Protein AF-A0A1C5WLQ5-F1 (afdb_monomer)

Mean predicted aligned error: 10.88 Å

Nearest PDB structures (foldseek):
  3qc7-assembly1_A  TM=4.496E-01  e=5.002E-02  Salasvirus phi29
  6qvk-assembly1_1e  TM=4.496E-01  e=5.002E-02  Salasvirus phi29
  4zkp-assembly1_A  TM=3.716E-01  e=2.170E+00  Lederbergvirus P22
  5bu8-assembly1_A  TM=4.080E-01  e=4.436E+00  Enterobacteria phage HK620

Solvent-accessible surface area (backbone atoms only — not comparable to full-atom values): 7084 Å² total; per-residue (Å²): 134,57,72,69,60,55,49,44,53,50,46,30,68,74,72,68,49,88,68,87,69,50,73,66,58,50,51,52,49,50,53,48,50,63,69,68,43,72,80,66,86,72,67,81,88,84,75,88,46,69,44,55,101,88,44,90,45,51,64,56,84,52,72,89,73,74,76,71,81,58,62,82,62,74,84,86,67,100,60,96,49,71,65,63,52,50,39,43,53,48,31,50,52,39,50,52,51,43,52,50,50,47,54,52,31,33,34,76,21,54,75,43,133

pLDDT: mean 91.92, std 7.38, range [63.59, 98.44]

Foldseek 3Di:
DPPQVVLQVVLCVVPVDPDRDDPVSSVVVVVVCVVPVPPDPPDPDDDFDQDDPVDDGDWADFDDQDDQPQDDQDDDDPDDDPVSVVSVVSSVVSVVVRVVSVVVRCVVRSNHD

Sequence (113 aa):
MQITEALKQLYQKVTGEEEEPTENQIADLIAKLAQDWPESSGGPSYTLPAATTSVLGGVKQAEAVAAVSAADASEAGDSYDKTAVQSLVTLSNGNKAAINAVIEKLKAAGIMA

Secondary structure (DSSP, 8-state):
--HHHHHHHHHHHHH---SPPPHHHHHHHHHHHHHSS-S---PPPP--PBP-SSS--B-PPPPP-PPP-SPPPPPPPSS--HHHHHHHHHHHHHHHHHHHHHHHHHHHTTS--

Radius of gyration: 35.88 Å; Cα contacts (8 Å, |Δi|>4): 77; chains: 1; bounding box: 72×36×88 Å

Structure (mmCIF, N/CA/C/O backbone):
data_AF-A0A1C5WLQ5-F1
#
_entry.id   AF-A0A1C5WLQ5-F1
#
loop_
_atom_site.group_PDB
_atom_site.id
_atom_site.type_symbol
_atom_site.label_atom_id
_atom_site.label_alt_id
_atom_site.label_comp_id
_atom_site.label_asym_id
_atom_site.label_entity_id
_atom_site.label_seq_id
_atom_site.pdbx_PDB_ins_code
_atom_site.Cartn_x
_atom_site.Cartn_y
_atom_site.Cartn_z
_atom_site.occupancy
_atom_site.B_iso_or_equiv
_atom_site.auth_seq_id
_atom_site.auth_comp_id
_atom_site.auth_asym_id
_atom_site.auth_atom_id
_atom_site.pdbx_PDB_model_num
ATOM 1 N N . MET A 1 1 ? -41.617 26.634 33.349 1.00 66.00 1 MET A N 1
ATOM 2 C CA . MET A 1 1 ? -41.671 25.424 34.198 1.00 66.00 1 MET A CA 1
ATOM 3 C C . MET A 1 1 ? -40.890 25.698 35.466 1.00 66.00 1 MET A C 1
ATOM 5 O O . MET A 1 1 ? -39.811 26.268 35.366 1.00 66.00 1 MET A O 1
ATOM 9 N N . GLN A 1 2 ? -41.439 25.343 36.627 1.00 90.12 2 GLN A N 1
ATOM 10 C CA . GLN A 1 2 ? -40.675 25.304 37.877 1.00 90.12 2 GLN A CA 1
ATOM 11 C C . GLN A 1 2 ? -39.789 24.050 37.877 1.00 90.12 2 GLN A C 1
ATOM 13 O O . GLN A 1 2 ? -40.164 23.044 37.275 1.00 90.12 2 GLN A O 1
ATOM 18 N N . ILE A 1 3 ? -38.630 24.097 38.537 1.00 85.44 3 ILE A N 1
ATOM 19 C CA . ILE A 1 3 ? -37.686 22.965 38.595 1.00 85.44 3 ILE A CA 1
ATOM 20 C C . ILE A 1 3 ? -38.339 21.691 39.152 1.00 85.44 3 ILE A C 1
ATOM 22 O O . ILE A 1 3 ? -38.106 20.600 38.642 1.00 85.44 3 ILE A O 1
ATOM 26 N N . THR A 1 4 ? -39.243 21.847 40.118 1.00 86.06 4 THR A N 1
ATOM 27 C CA . THR A 1 4 ? -40.011 20.760 40.733 1.00 86.06 4 THR A CA 1
ATOM 28 C C . THR A 1 4 ? -40.859 19.994 39.715 1.00 86.06 4 THR A C 1
ATOM 30 O O . THR A 1 4 ? -40.881 18.769 39.730 1.00 86.06 4 THR A O 1
ATOM 33 N N . GLU A 1 5 ? -41.490 20.694 38.770 1.00 89.69 5 GLU A N 1
ATOM 34 C CA . GLU A 1 5 ? -42.306 20.065 37.722 1.00 89.69 5 GLU A CA 1
ATOM 35 C C . GLU A 1 5 ? -41.446 19.312 36.701 1.00 89.69 5 GLU A C 1
ATOM 37 O O . GLU A 1 5 ? -41.832 18.251 36.216 1.00 89.69 5 GLU A O 1
ATOM 42 N N . ALA A 1 6 ? -40.246 19.820 36.406 1.00 89.50 6 ALA A N 1
ATOM 43 C CA . ALA A 1 6 ? -39.302 19.137 35.524 1.00 89.50 6 ALA A CA 1
ATOM 44 C C . ALA A 1 6 ? -38.798 17.816 36.132 1.00 89.50 6 ALA A C 1
ATOM 46 O O . ALA A 1 6 ? -38.673 16.819 35.423 1.00 89.50 6 ALA A O 1
ATOM 47 N N . LEU A 1 7 ? -38.541 17.793 37.444 1.00 89.94 7 LEU A N 1
ATOM 48 C CA . LEU A 1 7 ? -38.077 16.594 38.147 1.00 89.94 7 LEU A CA 1
ATOM 49 C C . LEU A 1 7 ? -39.165 15.518 38.244 1.00 89.94 7 LEU A C 1
ATOM 51 O O . LEU A 1 7 ? -38.870 14.343 38.028 1.00 89.94 7 LEU A O 1
ATOM 55 N N . LYS A 1 8 ? -40.424 15.910 38.477 1.00 90.25 8 LYS A N 1
ATOM 56 C CA . LYS A 1 8 ? -41.571 14.986 38.435 1.00 90.25 8 LYS A CA 1
ATOM 57 C C . LYS A 1 8 ? -41.728 14.342 37.057 1.00 90.25 8 LYS A C 1
ATOM 59 O O . LYS A 1 8 ? -41.828 13.124 36.955 1.00 90.25 8 LYS A O 1
ATOM 64 N N . GLN A 1 9 ? -41.675 15.145 35.991 1.00 89.81 9 GLN A N 1
ATOM 65 C CA . GLN A 1 9 ? -41.754 14.640 34.615 1.00 89.81 9 GLN A CA 1
ATOM 66 C C . GLN A 1 9 ? -40.598 13.695 34.271 1.00 89.81 9 GLN A C 1
ATOM 68 O O . GLN A 1 9 ? -40.809 12.682 33.604 1.00 89.81 9 GLN A O 1
ATOM 73 N N . LEU A 1 10 ? -39.378 14.010 34.723 1.00 88.50 10 LEU A N 1
ATOM 74 C CA . LEU A 1 10 ? -38.219 13.138 34.537 1.00 88.50 10 LEU A CA 1
ATOM 75 C C . LEU A 1 10 ? -38.421 11.794 35.242 1.00 88.50 10 LEU A C 1
ATOM 77 O O . LEU A 1 10 ? -38.155 10.759 34.639 1.00 88.50 10 LEU A O 1
ATOM 81 N N . TYR A 1 11 ? -38.927 11.805 36.476 1.00 91.38 11 TYR A N 1
ATOM 82 C CA . TYR A 1 11 ? -39.216 10.582 37.217 1.00 91.38 11 TYR A CA 1
ATOM 83 C C . TYR A 1 11 ? -40.198 9.685 36.469 1.00 91.38 11 TYR A C 1
ATOM 85 O O . TYR A 1 11 ? -39.846 8.558 36.135 1.00 91.38 11 TYR A O 1
ATOM 93 N N . GLN A 1 12 ? -41.365 10.217 36.098 1.00 91.12 12 GLN A N 1
ATOM 94 C CA . GLN A 1 12 ? -42.386 9.473 35.353 1.00 91.12 12 GLN A CA 1
ATOM 95 C C . GLN A 1 12 ? -41.848 8.927 34.022 1.00 91.12 12 GLN A C 1
ATOM 97 O O . GLN A 1 12 ? -42.172 7.814 33.613 1.00 91.12 12 GLN A O 1
ATOM 102 N N . LYS A 1 13 ? -40.969 9.677 33.343 1.00 88.88 13 LYS A N 1
ATOM 103 C CA . LYS A 1 13 ? -40.317 9.223 32.107 1.00 88.88 13 LYS A CA 1
ATOM 104 C C . LYS A 1 13 ? -39.325 8.082 32.310 1.00 88.88 13 LYS A C 1
ATOM 106 O O . LYS A 1 13 ? -39.206 7.250 31.415 1.00 88.88 13 LYS A O 1
ATOM 111 N N . VAL A 1 14 ? -38.592 8.069 33.420 1.00 87.12 14 VAL A N 1
ATOM 112 C CA . VAL A 1 14 ? -37.573 7.049 33.703 1.00 87.12 14 VAL A CA 1
ATOM 113 C C . VAL A 1 14 ? -38.201 5.779 34.279 1.00 87.12 14 VAL A C 1
ATOM 115 O O . VAL A 1 14 ? -37.763 4.685 33.930 1.00 87.12 14 VAL A O 1
ATOM 118 N N . THR A 1 15 ? -39.219 5.905 35.131 1.00 86.81 15 THR A N 1
ATOM 119 C CA . THR A 1 15 ? -39.859 4.765 35.807 1.00 86.81 15 THR A CA 1
ATOM 120 C C . THR A 1 15 ? -41.059 4.203 35.047 1.00 86.81 15 THR A C 1
ATOM 122 O O . THR A 1 15 ? -41.371 3.025 35.199 1.00 86.81 15 THR A O 1
ATOM 125 N N . GLY A 1 16 ? -41.716 5.011 34.208 1.00 87.38 16 GLY A N 1
ATOM 126 C CA . GLY A 1 16 ? -42.963 4.646 33.532 1.00 87.38 16 GLY A CA 1
ATOM 127 C C . GLY A 1 16 ? -44.204 4.729 34.428 1.00 87.38 16 GLY A C 1
ATOM 128 O O . GLY A 1 16 ? -45.267 4.274 34.015 1.00 87.38 16 GLY A O 1
ATOM 129 N N . GLU A 1 17 ? -44.083 5.284 35.637 1.00 86.62 17 GLU A N 1
ATOM 130 C CA . GLU A 1 17 ? -45.212 5.488 36.550 1.00 86.62 17 GLU A CA 1
ATOM 131 C C . GLU A 1 17 ? -46.038 6.722 36.147 1.00 86.62 17 GLU A C 1
ATOM 133 O O . GLU A 1 17 ? -45.487 7.761 35.782 1.00 86.62 17 GLU A O 1
ATOM 138 N N . GLU A 1 18 ? -47.368 6.608 36.214 1.00 82.50 18 GLU A N 1
ATOM 139 C CA . GLU A 1 18 ? -48.304 7.696 35.874 1.00 82.50 18 GLU A CA 1
ATOM 140 C C . GLU A 1 18 ? -48.694 8.556 37.089 1.00 82.50 18 GLU A C 1
ATOM 142 O O . GLU A 1 18 ? -49.170 9.681 36.925 1.00 82.50 18 GLU A O 1
ATOM 147 N N . GLU A 1 19 ? -48.483 8.048 38.307 1.00 87.44 19 GLU A N 1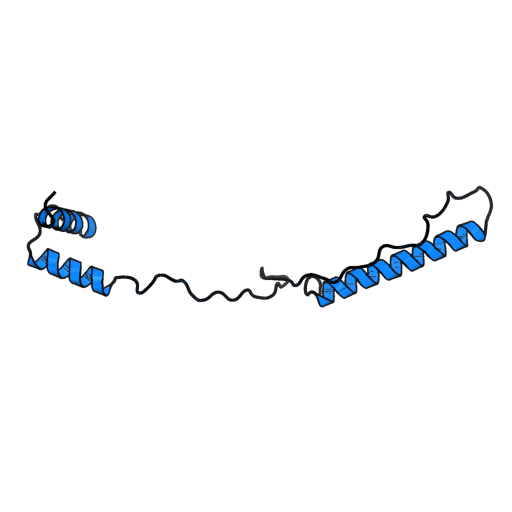
ATOM 148 C CA . GLU A 1 19 ? -48.758 8.777 39.547 1.00 87.44 19 GLU A CA 1
ATOM 149 C C . GLU A 1 19 ? -47.727 9.894 39.776 1.00 87.44 19 GLU A C 1
ATOM 151 O O . GLU A 1 19 ? -46.590 9.845 39.295 1.00 87.44 19 GLU A O 1
ATOM 156 N N . GLU A 1 20 ? -48.141 10.952 40.474 1.00 87.62 20 GLU A N 1
ATOM 157 C CA . GLU A 1 20 ? -47.242 12.043 40.833 1.00 87.62 20 GLU A CA 1
ATOM 158 C C . GLU A 1 20 ? -46.230 11.553 41.885 1.00 87.62 20 GLU A C 1
ATOM 160 O O . GLU A 1 20 ? -46.634 11.109 42.961 1.00 87.62 20 GLU A O 1
ATOM 165 N N . PRO A 1 21 ? -44.916 11.621 41.612 1.00 89.62 21 PRO A N 1
ATOM 166 C CA . PRO A 1 21 ? -43.921 11.086 42.527 1.00 89.62 21 PRO A CA 1
ATOM 167 C C . PRO A 1 21 ? -43.768 11.949 43.776 1.00 89.62 21 PRO A C 1
ATOM 169 O O . PRO A 1 21 ? -43.789 13.182 43.724 1.00 89.62 21 PRO A O 1
ATOM 172 N N . THR A 1 22 ? -43.529 11.288 44.903 1.00 91.81 22 THR A N 1
ATOM 173 C CA . THR A 1 22 ? -43.169 11.940 46.165 1.00 91.81 22 THR A CA 1
ATOM 174 C C . THR A 1 22 ? -41.771 12.563 46.098 1.00 91.81 22 THR A C 1
ATOM 176 O O . THR A 1 22 ? -40.916 12.158 45.307 1.00 91.81 22 THR A O 1
ATOM 179 N N . GLU A 1 23 ? -41.489 13.523 46.984 1.00 88.19 23 GLU A N 1
ATOM 180 C CA . GLU A 1 23 ? -40.156 14.137 47.084 1.00 88.19 23 GLU A CA 1
ATOM 181 C C . GLU A 1 23 ? -39.051 13.107 47.375 1.00 88.19 23 GLU A C 1
ATOM 183 O O . GLU A 1 23 ? -37.956 13.212 46.823 1.00 88.19 23 GLU A O 1
ATOM 188 N N . ASN A 1 24 ? -39.354 12.072 48.166 1.00 90.75 24 ASN A N 1
ATOM 189 C CA . ASN A 1 24 ? -38.418 10.985 48.463 1.00 90.75 24 ASN A CA 1
ATOM 190 C C . ASN A 1 24 ? -38.082 10.164 47.208 1.00 90.75 24 ASN A C 1
ATOM 192 O O . ASN A 1 24 ? -36.914 9.909 46.939 1.00 90.75 24 ASN A O 1
ATOM 196 N N . GLN A 1 25 ? -39.085 9.823 46.393 1.00 91.12 25 GLN A N 1
ATOM 197 C CA . GLN A 1 25 ? -38.884 9.113 45.124 1.00 91.12 25 GLN A CA 1
ATOM 198 C C . GLN A 1 25 ? -38.023 9.918 44.138 1.00 91.12 25 GLN A C 1
ATOM 200 O O . GLN A 1 25 ? -37.162 9.360 43.454 1.00 91.12 25 GLN A O 1
ATOM 205 N N . ILE A 1 26 ? -38.226 11.238 44.078 1.00 90.06 26 ILE A N 1
ATOM 206 C CA . ILE A 1 26 ? -37.403 12.138 43.260 1.00 90.06 26 ILE A CA 1
ATOM 207 C C . ILE A 1 26 ? -35.960 12.165 43.782 1.00 90.06 26 ILE A C 1
ATOM 209 O O . ILE A 1 26 ? -35.023 12.079 42.986 1.00 90.06 26 ILE A O 1
ATOM 213 N N . ALA A 1 27 ? -35.770 12.262 45.100 1.00 90.56 27 ALA A N 1
ATOM 214 C CA . ALA A 1 27 ? -34.448 12.264 45.720 1.00 90.56 27 ALA A CA 1
ATOM 215 C C . ALA A 1 27 ? -33.684 10.957 45.452 1.00 90.56 27 ALA A C 1
ATOM 217 O O . ALA A 1 27 ? -32.515 11.004 45.064 1.00 90.56 27 ALA A O 1
ATOM 218 N N . ASP A 1 28 ? -34.358 9.812 45.568 1.00 90.69 28 ASP A N 1
ATOM 219 C CA . ASP A 1 28 ? -33.783 8.494 45.289 1.00 90.69 28 ASP A CA 1
ATOM 220 C C . ASP A 1 28 ? -33.369 8.357 43.820 1.00 90.69 28 ASP A C 1
ATOM 222 O O . ASP A 1 28 ? -32.280 7.862 43.520 1.00 90.69 28 ASP A O 1
ATOM 226 N N . LEU A 1 29 ? -34.193 8.849 42.887 1.00 88.44 29 LEU A N 1
ATOM 227 C CA . LEU A 1 29 ? -33.853 8.847 41.466 1.00 88.44 29 LEU A CA 1
ATOM 228 C C . LEU A 1 29 ? -32.638 9.732 41.171 1.00 88.44 29 LEU A C 1
ATOM 230 O O . LEU A 1 29 ? -31.769 9.330 40.401 1.00 88.44 29 LEU A O 1
ATOM 234 N N . ILE A 1 30 ? -32.556 10.921 41.771 1.00 89.69 30 ILE A N 1
ATOM 235 C CA . ILE A 1 30 ? -31.404 11.818 41.603 1.00 89.69 30 ILE A CA 1
ATOM 236 C C . ILE A 1 30 ? -30.136 11.161 42.153 1.00 89.69 30 ILE A C 1
ATOM 238 O O . ILE A 1 30 ? -29.106 11.180 41.480 1.00 89.69 30 ILE A O 1
ATOM 242 N N . ALA A 1 31 ? -30.206 10.547 43.336 1.00 90.06 31 ALA A N 1
ATOM 243 C CA . ALA A 1 31 ? -29.085 9.819 43.922 1.00 90.06 31 ALA A CA 1
ATOM 244 C C . ALA A 1 31 ? -28.645 8.654 43.024 1.00 90.06 31 ALA A C 1
ATOM 246 O O . ALA A 1 31 ? -27.451 8.485 42.773 1.00 90.06 31 ALA A O 1
ATOM 247 N N . LYS A 1 32 ? -29.606 7.906 42.473 1.00 87.50 32 LYS A N 1
ATOM 248 C CA . LYS A 1 32 ? -29.345 6.815 41.534 1.00 87.50 32 LYS A CA 1
ATOM 249 C C . LYS A 1 32 ? -28.719 7.307 40.231 1.00 87.50 32 LYS A C 1
ATOM 251 O O . LYS A 1 32 ? -27.737 6.732 39.789 1.00 87.50 32 LYS A O 1
ATOM 256 N N . LEU A 1 33 ? -29.229 8.386 39.642 1.00 87.00 33 LEU A N 1
ATOM 257 C CA . LEU A 1 33 ? -28.667 8.985 38.427 1.00 87.00 33 LEU A CA 1
ATOM 258 C C . LEU A 1 33 ? -27.270 9.562 38.655 1.00 87.00 33 LEU A 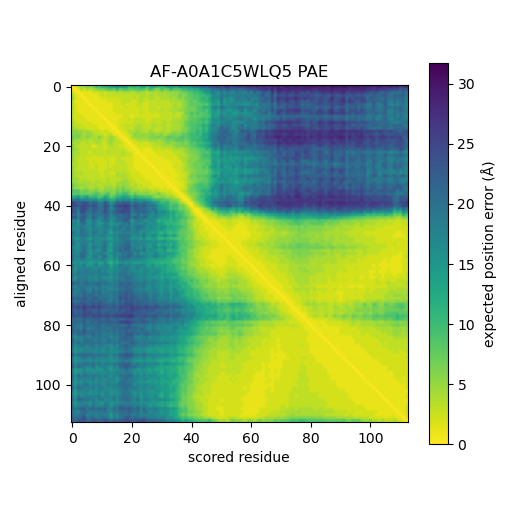C 1
ATOM 260 O O . LEU A 1 33 ? -26.458 9.515 37.742 1.00 87.00 33 LEU A O 1
ATOM 264 N N . ALA A 1 34 ? -26.987 10.101 39.841 1.00 86.75 34 ALA A N 1
ATOM 265 C CA . ALA A 1 34 ? -25.655 10.577 40.200 1.00 86.75 34 ALA A CA 1
ATOM 266 C C . ALA A 1 34 ? -24.667 9.416 40.400 1.00 86.75 34 ALA A C 1
ATOM 268 O O . ALA A 1 34 ? -23.513 9.529 39.999 1.00 86.75 34 ALA A O 1
ATOM 269 N N . GLN A 1 35 ? -25.120 8.304 40.990 1.00 85.69 35 GLN A N 1
ATOM 270 C CA . GLN A 1 35 ? -24.319 7.092 41.186 1.00 85.69 35 GLN A CA 1
A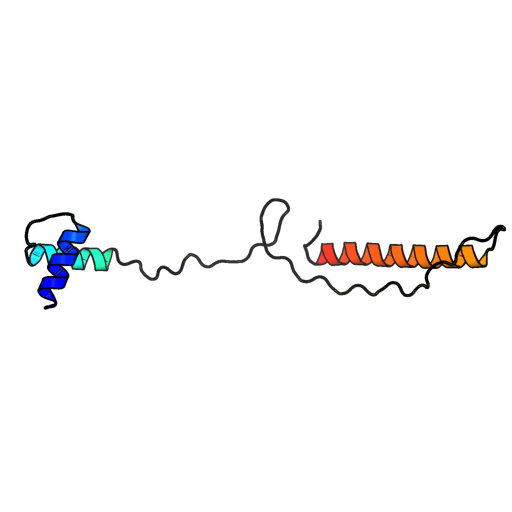TOM 271 C C . GLN A 1 35 ? -24.056 6.346 39.872 1.00 85.69 35 GLN A C 1
ATOM 273 O O . GLN A 1 35 ? -22.942 5.889 39.635 1.00 85.69 35 GLN A O 1
ATOM 278 N N . ASP A 1 36 ? -25.077 6.243 39.025 1.00 84.00 36 ASP A N 1
ATOM 279 C CA . ASP A 1 36 ? -25.015 5.589 37.719 1.00 84.00 36 ASP A CA 1
ATOM 280 C C . ASP A 1 36 ? -24.522 6.556 36.623 1.00 84.00 36 ASP A C 1
ATOM 282 O O . ASP A 1 36 ? -24.459 6.179 35.448 1.00 84.00 36 ASP A O 1
ATOM 286 N N . TRP A 1 37 ? -24.176 7.806 36.976 1.00 82.69 37 TRP A N 1
ATOM 287 C CA . TRP A 1 37 ? -23.630 8.769 36.026 1.00 82.69 37 TRP A CA 1
ATOM 288 C C . TRP A 1 37 ? -22.319 8.199 35.491 1.00 82.69 37 TRP A C 1
ATOM 290 O O . TRP A 1 37 ? -21.406 7.954 36.283 1.00 82.69 37 TRP A O 1
ATOM 300 N N . PRO A 1 38 ? -22.183 7.976 34.173 1.00 76.50 38 PRO A N 1
ATOM 301 C CA . PRO A 1 38 ? -20.946 7.434 33.649 1.00 76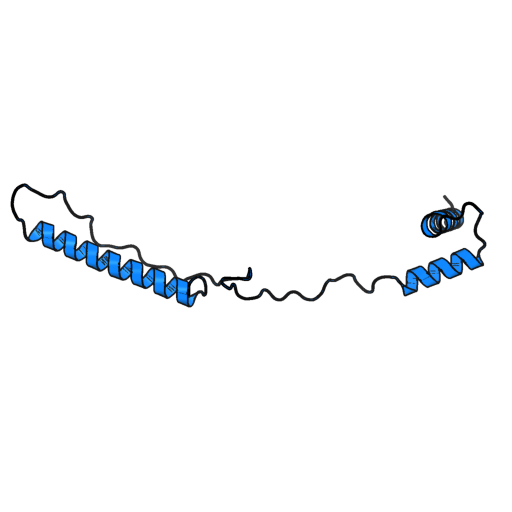.50 38 PRO A CA 1
ATOM 302 C C . PRO A 1 38 ? -19.830 8.430 33.965 1.00 76.50 38 PRO A C 1
ATOM 304 O O . PRO A 1 38 ? -19.833 9.557 33.460 1.00 76.50 38 PRO A O 1
ATOM 307 N N . GLU A 1 39 ? -18.886 8.029 34.821 1.00 73.06 39 GLU A N 1
ATOM 308 C CA . GLU A 1 39 ? -17.632 8.749 35.012 1.00 73.06 39 GLU A CA 1
ATOM 309 C C . GLU A 1 39 ? -16.975 8.846 33.639 1.00 73.06 39 GLU A C 1
ATOM 311 O O . GLU A 1 39 ? -16.463 7.850 33.151 1.00 73.06 39 GLU A O 1
ATOM 316 N N . SER A 1 40 ? -17.086 10.010 32.986 1.00 65.12 40 SER A N 1
ATOM 317 C CA . SER A 1 40 ? -16.508 10.320 31.676 1.00 65.12 40 SER A CA 1
ATOM 318 C C . SER A 1 40 ? -16.513 9.127 30.707 1.00 65.12 40 SER A C 1
ATOM 320 O O . SER A 1 40 ? -15.577 8.331 30.673 1.00 65.12 40 SER A O 1
ATOM 322 N N . SER A 1 41 ? -17.506 9.069 29.818 1.00 63.59 41 SER A N 1
ATOM 323 C CA . SER A 1 41 ? -17.597 8.117 28.699 1.00 63.59 41 SER A CA 1
ATOM 324 C C . SER A 1 41 ? -16.485 8.269 27.639 1.00 63.59 41 SER A C 1
ATOM 326 O O . SER A 1 41 ? -16.716 8.054 26.447 1.00 63.59 41 SER A O 1
ATOM 328 N N . GLY A 1 42 ? -15.281 8.685 28.030 1.00 68.62 42 GLY A N 1
ATOM 329 C CA . GLY A 1 42 ? -14.078 8.506 27.245 1.00 68.62 42 GLY A CA 1
ATOM 330 C C . GLY A 1 42 ? -13.855 7.010 27.122 1.00 68.62 42 GLY A C 1
ATOM 331 O O . GLY A 1 42 ? -13.443 6.360 28.078 1.00 68.62 42 GLY A O 1
ATOM 332 N N . GLY A 1 43 ? -14.203 6.460 25.959 1.00 73.50 43 GLY A N 1
ATOM 333 C CA . GLY A 1 43 ? -13.943 5.063 25.639 1.00 73.50 43 GLY A CA 1
ATOM 334 C C . GLY A 1 43 ? -12.479 4.683 25.904 1.00 73.50 43 GLY A C 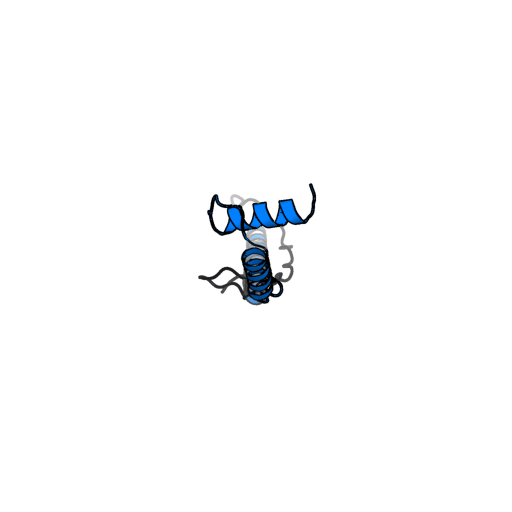1
ATOM 335 O O . GLY A 1 43 ? -11.626 5.558 26.088 1.00 73.50 43 GLY A O 1
ATOM 336 N N . PRO A 1 44 ? -12.164 3.378 25.923 1.00 83.44 44 PRO A N 1
ATOM 337 C CA . PRO A 1 44 ? -10.812 2.920 26.214 1.00 83.44 44 PRO A CA 1
ATOM 338 C C . PRO A 1 44 ? -9.791 3.628 25.316 1.00 83.44 44 PRO A C 1
ATOM 340 O O . PRO A 1 44 ? -10.047 3.867 24.133 1.00 83.44 44 PRO A O 1
ATOM 343 N N . SER A 1 45 ? -8.622 3.953 25.875 1.00 87.06 45 SER A N 1
ATOM 344 C CA . SER A 1 45 ? -7.531 4.568 25.120 1.00 87.06 45 SER A CA 1
ATOM 345 C C . SER A 1 45 ? -7.177 3.699 23.912 1.00 87.06 45 SER A C 1
ATOM 347 O O . SER A 1 45 ? -6.742 2.556 24.068 1.00 87.06 45 SER A O 1
ATOM 349 N N . TYR A 1 46 ? -7.360 4.234 22.707 1.00 92.00 46 TYR A N 1
ATOM 350 C CA . TYR A 1 46 ? -7.067 3.512 21.477 1.00 92.00 46 TYR A CA 1
ATOM 351 C C . TYR A 1 46 ? -5.583 3.614 21.120 1.00 92.00 46 TYR A C 1
ATOM 353 O O . TYR A 1 46 ? -5.021 4.706 21.051 1.00 92.00 46 TYR A O 1
ATOM 361 N N . THR A 1 47 ? -4.964 2.469 20.834 1.00 95.06 47 THR A N 1
ATOM 362 C CA . THR A 1 47 ? -3.645 2.395 20.196 1.00 95.06 47 THR A CA 1
ATOM 363 C C . THR A 1 47 ? -3.827 1.776 18.819 1.00 95.06 47 THR A C 1
ATOM 365 O O . THR A 1 47 ? -4.360 0.675 18.716 1.00 95.06 47 THR A O 1
ATOM 368 N N . LEU A 1 48 ? -3.393 2.473 17.766 1.00 96.50 48 LEU A N 1
ATOM 369 C CA . LEU A 1 48 ? -3.471 1.976 16.391 1.00 96.50 48 LEU A CA 1
ATOM 370 C C . LEU A 1 48 ? -2.559 0.745 16.225 1.00 96.50 48 LEU A C 1
ATOM 372 O O . LEU A 1 48 ? -1.338 0.902 16.324 1.00 96.50 48 LEU A O 1
ATOM 376 N N . PRO A 1 49 ? -3.101 -0.463 15.969 1.00 96.81 49 PRO A N 1
ATOM 377 C CA 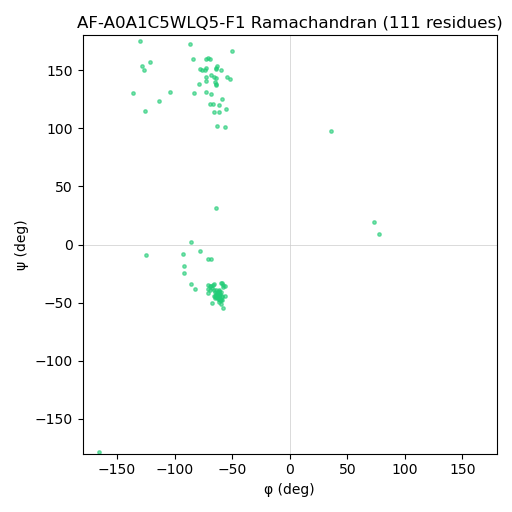. PRO A 1 49 ? -2.273 -1.637 15.724 1.00 96.81 49 PRO A CA 1
ATOM 378 C C . PRO A 1 49 ? -1.615 -1.557 14.344 1.00 96.81 49 PRO A C 1
ATOM 380 O O . PRO A 1 49 ? -2.093 -0.852 13.454 1.00 96.81 49 PRO A O 1
ATOM 383 N N . ALA A 1 50 ? -0.536 -2.312 14.145 1.00 97.06 50 ALA A N 1
ATOM 384 C CA . ALA A 1 50 ? 0.022 -2.528 12.813 1.00 97.06 50 ALA A CA 1
ATOM 385 C C . ALA A 1 50 ? -0.936 -3.373 11.957 1.00 97.06 50 ALA A C 1
ATOM 387 O O . ALA A 1 50 ? -1.612 -4.265 12.476 1.00 97.06 50 ALA A O 1
ATOM 388 N N . ALA A 1 51 ? -0.985 -3.098 10.654 1.00 98.19 51 ALA A N 1
ATOM 389 C CA . ALA A 1 51 ? -1.766 -3.897 9.716 1.00 98.19 51 ALA A CA 1
ATOM 390 C C . ALA A 1 51 ? -1.241 -5.340 9.628 1.00 98.19 51 ALA A C 1
ATOM 392 O O . ALA A 1 51 ? -0.033 -5.583 9.642 1.00 98.19 51 ALA A O 1
ATOM 393 N N . THR A 1 52 ? -2.156 -6.298 9.491 1.00 97.00 52 THR A N 1
ATOM 394 C CA . THR A 1 52 ? -1.835 -7.698 9.181 1.00 97.00 52 THR A CA 1
ATOM 395 C C . THR A 1 52 ? -2.692 -8.179 8.012 1.00 97.00 52 THR A C 1
ATOM 397 O O . THR A 1 52 ? -3.583 -7.474 7.544 1.00 97.00 52 THR A O 1
ATOM 400 N N . THR A 1 53 ? -2.464 -9.403 7.533 1.00 97.19 53 THR A N 1
ATOM 401 C CA . THR A 1 53 ? -3.292 -10.005 6.472 1.00 97.19 53 THR A CA 1
ATOM 402 C C . THR A 1 53 ? -4.724 -10.322 6.915 1.00 97.19 53 THR A C 1
ATOM 404 O O . THR A 1 53 ? -5.565 -10.611 6.067 1.00 97.19 53 THR A O 1
ATOM 407 N N . SER A 1 54 ? -5.017 -10.272 8.219 1.00 97.38 54 SER A N 1
ATOM 408 C CA . SER A 1 54 ? -6.328 -10.609 8.785 1.00 97.38 54 SER A CA 1
ATOM 409 C C . SER A 1 54 ? -6.948 -9.504 9.647 1.00 97.38 54 SER A C 1
ATOM 411 O O . SER A 1 54 ? -8.101 -9.639 10.049 1.00 97.38 54 SER A O 1
ATOM 413 N N . VAL A 1 55 ? -6.211 -8.434 9.966 1.00 97.06 55 VAL A N 1
ATOM 414 C CA . VAL A 1 55 ? -6.658 -7.347 10.853 1.00 97.06 55 VAL A CA 1
ATOM 415 C C . VAL A 1 55 ? -6.275 -5.995 10.256 1.00 97.06 55 VAL A C 1
ATOM 417 O O . VAL A 1 55 ? -5.120 -5.768 9.893 1.00 97.06 55 VAL A O 1
ATOM 420 N N . LEU A 1 56 ? -7.248 -5.081 10.185 1.00 97.88 56 LEU A N 1
ATOM 421 C CA . LEU A 1 56 ? -7.005 -3.696 9.784 1.00 97.88 56 LEU A CA 1
ATOM 422 C C . LEU A 1 56 ? -6.101 -2.996 10.804 1.00 97.88 56 LEU A C 1
ATOM 424 O O . LEU A 1 56 ? -6.290 -3.118 12.012 1.00 97.88 56 LEU A O 1
ATOM 428 N N . GLY A 1 57 ? -5.149 -2.216 10.305 1.00 97.62 57 GLY A N 1
ATOM 429 C CA . GLY A 1 57 ? -4.218 -1.460 11.130 1.00 97.62 57 GLY A CA 1
ATOM 430 C C . GLY A 1 57 ? -3.483 -0.400 10.321 1.00 97.62 57 GLY A C 1
ATOM 431 O O . GLY A 1 57 ? -3.727 -0.222 9.127 1.00 97.62 57 GLY A O 1
ATOM 432 N N . GLY A 1 58 ? -2.593 0.326 10.985 1.00 97.75 58 GLY A N 1
ATOM 433 C CA . GLY A 1 58 ? -1.747 1.335 10.366 1.00 97.75 58 GLY A CA 1
ATOM 434 C C . GLY A 1 58 ? -0.560 0.730 9.617 1.00 97.75 58 GLY A C 1
ATOM 435 O O . GLY A 1 58 ? -0.021 -0.308 10.003 1.00 97.75 58 GLY A O 1
ATOM 436 N N . VAL A 1 59 ? -0.116 1.442 8.582 1.00 98.00 59 VAL A N 1
ATOM 437 C CA . VAL A 1 59 ? 1.164 1.233 7.890 1.00 98.00 59 VAL A CA 1
ATOM 438 C C . VAL A 1 59 ? 1.986 2.514 7.963 1.00 98.00 59 VAL A C 1
ATOM 440 O O . VAL A 1 59 ? 1.437 3.605 8.142 1.00 98.00 59 VAL A O 1
ATOM 443 N N . LYS A 1 60 ? 3.306 2.402 7.819 1.00 97.75 60 LYS A N 1
ATOM 444 C CA . LYS A 1 60 ? 4.159 3.584 7.661 1.00 97.75 60 LYS A CA 1
ATOM 445 C C . LYS A 1 60 ? 4.179 4.021 6.198 1.00 97.75 60 LYS A C 1
ATOM 447 O O . LYS A 1 60 ? 3.887 3.241 5.296 1.00 97.75 60 LYS A O 1
ATOM 452 N N . GLN A 1 61 ? 4.552 5.273 5.959 1.00 98.25 61 GLN A N 1
ATOM 453 C CA . GLN A 1 61 ? 4.843 5.738 4.608 1.00 98.25 61 GLN A CA 1
ATOM 454 C C . GLN A 1 61 ? 6.122 5.060 4.097 1.00 98.25 61 GLN A C 1
ATOM 456 O O . GLN A 1 61 ? 7.142 5.071 4.786 1.00 98.25 61 GLN A O 1
ATOM 461 N N . ALA A 1 62 ? 6.067 4.483 2.896 1.00 98.31 62 ALA A N 1
ATOM 462 C CA . ALA A 1 62 ? 7.247 3.937 2.236 1.00 98.31 62 ALA A CA 1
ATOM 463 C C . ALA A 1 62 ? 8.161 5.046 1.703 1.00 98.31 62 ALA A C 1
ATOM 465 O O . ALA A 1 62 ? 7.705 6.125 1.316 1.00 98.31 62 ALA A O 1
ATOM 466 N N . GLU A 1 63 ? 9.460 4.761 1.652 1.00 98.19 63 GLU A N 1
ATOM 467 C CA . GLU A 1 63 ? 10.432 5.660 1.037 1.00 98.19 63 GLU A CA 1
ATOM 468 C C . GLU A 1 63 ? 10.185 5.826 -0.468 1.00 98.19 63 GLU A C 1
ATOM 470 O O . GLU A 1 63 ? 9.715 4.914 -1.152 1.00 98.19 63 GLU A O 1
ATOM 475 N N . ALA A 1 64 ? 10.574 6.980 -1.011 1.00 97.81 64 ALA A N 1
ATOM 476 C CA . ALA A 1 64 ? 10.450 7.257 -2.438 1.00 97.81 64 ALA A CA 1
ATOM 477 C C . ALA A 1 64 ? 11.333 6.322 -3.280 1.00 97.81 64 ALA A C 1
ATOM 479 O O . ALA A 1 64 ? 12.487 6.064 -2.934 1.00 97.81 64 ALA A O 1
ATOM 480 N N . VAL A 1 65 ? 10.820 5.856 -4.419 1.00 97.38 65 VAL A N 1
ATOM 481 C CA . VAL A 1 65 ? 11.587 5.118 -5.435 1.00 97.38 65 VAL A CA 1
ATOM 482 C C . VAL A 1 65 ? 11.865 6.057 -6.603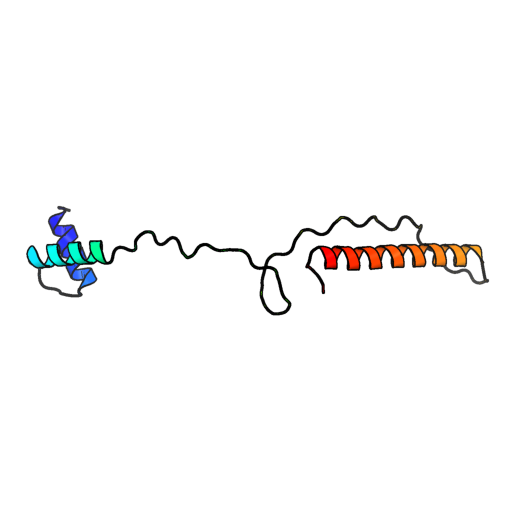 1.00 97.38 65 VAL A C 1
ATOM 484 O O . VAL A 1 65 ? 10.958 6.736 -7.078 1.00 97.38 65 VAL A O 1
ATOM 487 N N . ALA A 1 66 ? 13.119 6.118 -7.050 1.00 96.31 66 ALA A N 1
ATOM 488 C CA . ALA A 1 66 ? 13.483 6.911 -8.217 1.00 96.31 66 ALA A CA 1
ATOM 489 C C . ALA A 1 66 ? 12.839 6.335 -9.486 1.00 96.31 66 ALA A C 1
ATOM 491 O O . ALA A 1 66 ? 12.731 5.118 -9.640 1.00 96.31 66 ALA A O 1
ATOM 492 N N . ALA A 1 67 ? 12.442 7.214 -10.404 1.00 96.69 67 ALA A N 1
ATOM 493 C CA . ALA A 1 67 ? 11.969 6.794 -11.714 1.00 96.69 67 ALA A CA 1
ATOM 494 C C . ALA A 1 67 ? 13.091 6.104 -12.505 1.00 96.69 67 ALA A C 1
ATOM 496 O O . ALA A 1 67 ? 14.274 6.415 -12.341 1.00 96.69 67 ALA A O 1
ATOM 497 N N . VAL A 1 68 ? 12.708 5.186 -13.391 1.00 97.62 68 VAL A N 1
ATOM 498 C CA . VAL A 1 68 ? 13.645 4.580 -14.340 1.00 97.62 68 VAL A CA 1
ATOM 499 C C . VAL A 1 68 ? 14.097 5.664 -15.314 1.00 97.62 68 VAL A C 1
ATOM 501 O O . VAL A 1 68 ? 13.276 6.285 -15.979 1.00 97.62 68 VAL A O 1
ATOM 504 N N . SER A 1 69 ? 15.404 5.917 -15.360 1.00 96.00 69 SER A N 1
ATOM 505 C CA . SER A 1 69 ? 16.006 6.964 -16.196 1.00 96.00 69 SER A CA 1
ATOM 506 C C . SER A 1 69 ? 16.460 6.470 -17.570 1.00 96.00 69 SER A C 1
ATOM 508 O O . SER A 1 69 ? 16.873 7.276 -18.402 1.00 96.00 69 SER A O 1
ATOM 510 N N . ALA A 1 70 ? 16.425 5.154 -17.804 1.00 96.44 70 ALA A N 1
ATOM 511 C CA . ALA A 1 70 ? 16.704 4.582 -19.113 1.00 96.44 70 ALA A CA 1
ATOM 512 C C . ALA A 1 70 ? 15.641 5.050 -20.115 1.00 96.44 70 ALA A C 1
ATOM 514 O O . ALA A 1 70 ? 14.456 5.062 -19.792 1.00 96.44 70 ALA A O 1
ATOM 515 N N . ALA A 1 71 ? 16.076 5.422 -21.319 1.00 95.44 71 ALA A N 1
ATOM 516 C CA . ALA A 1 71 ? 15.158 5.751 -22.399 1.00 95.44 71 ALA A CA 1
ATOM 517 C C . ALA A 1 71 ? 14.323 4.527 -22.797 1.00 95.44 71 ALA A C 1
ATOM 519 O O . ALA A 1 71 ? 14.772 3.382 -22.662 1.00 95.44 71 ALA A O 1
ATOM 520 N N . ASP A 1 72 ? 13.135 4.792 -23.334 1.00 94.00 72 ASP A N 1
ATOM 521 C CA . ASP A 1 72 ? 12.304 3.756 -23.929 1.00 94.00 72 ASP A CA 1
ATOM 522 C C . ASP A 1 72 ? 13.035 3.068 -25.086 1.00 94.00 72 ASP A C 1
ATOM 524 O O . ASP A 1 72 ? 13.883 3.650 -25.772 1.00 94.00 72 ASP A O 1
ATOM 528 N N . ALA A 1 73 ? 12.708 1.797 -25.300 1.00 92.00 73 ALA A N 1
ATOM 529 C CA . ALA A 1 73 ? 13.238 1.061 -26.431 1.00 92.00 73 ALA A CA 1
ATOM 530 C C . ALA A 1 73 ? 12.591 1.536 -27.739 1.00 92.00 73 ALA A C 1
ATOM 532 O O . ALA A 1 73 ? 11.387 1.782 -27.795 1.00 92.00 73 ALA A O 1
ATOM 533 N N . SER A 1 74 ? 13.397 1.618 -28.796 1.00 88.62 74 SER A N 1
ATOM 534 C CA . SER A 1 74 ? 12.917 1.907 -30.146 1.00 88.62 74 SER A CA 1
ATOM 535 C C . SER A 1 74 ? 12.138 0.729 -30.736 1.00 88.62 74 SER A C 1
ATOM 537 O O . SER A 1 74 ? 12.308 -0.418 -30.314 1.00 88.62 74 SER A O 1
ATOM 539 N N . GLU A 1 75 ? 11.326 1.010 -31.757 1.00 89.69 75 GLU A N 1
ATOM 540 C CA . GLU A 1 75 ? 10.679 -0.025 -32.567 1.00 89.69 75 GLU A CA 1
ATOM 541 C C . GLU A 1 75 ? 11.709 -1.005 -33.149 1.00 89.69 75 GLU A C 1
ATOM 543 O O . GLU A 1 75 ? 12.831 -0.631 -33.506 1.00 89.69 75 GLU A O 1
ATOM 548 N N . ALA A 1 76 ? 11.327 -2.279 -33.233 1.00 90.44 76 ALA A N 1
ATOM 549 C CA . ALA A 1 76 ? 12.172 -3.304 -33.826 1.00 90.44 76 ALA A CA 1
ATOM 550 C C . ALA A 1 76 ? 12.228 -3.130 -35.352 1.00 90.44 76 ALA A C 1
ATOM 552 O O . ALA A 1 76 ? 11.191 -3.014 -36.000 1.00 90.44 76 ALA A O 1
ATOM 553 N N . GLY A 1 77 ? 13.436 -3.139 -35.919 1.00 89.88 77 GLY A N 1
ATOM 554 C CA . GLY A 1 77 ? 13.641 -3.149 -37.368 1.00 89.88 77 GLY A CA 1
ATOM 555 C C . GLY A 1 77 ? 13.629 -4.558 -37.972 1.00 89.88 77 GLY A C 1
ATOM 556 O O . GLY A 1 77 ? 13.673 -5.558 -37.256 1.00 89.88 77 GLY A O 1
ATOM 557 N N . ASP A 1 78 ? 13.649 -4.631 -39.305 1.00 95.12 78 ASP A N 1
ATOM 558 C CA . ASP A 1 78 ? 13.600 -5.893 -40.071 1.00 95.12 78 ASP A CA 1
ATOM 559 C C . ASP A 1 78 ? 14.888 -6.736 -39.987 1.00 95.12 78 ASP A C 1
ATOM 561 O O . ASP A 1 78 ? 14.917 -7.900 -40.389 1.00 95.12 78 ASP A O 1
ATOM 565 N N . SER A 1 79 ? 15.977 -6.159 -39.477 1.00 94.94 79 SER A N 1
ATOM 566 C CA . SER A 1 79 ? 17.274 -6.818 -39.318 1.00 94.94 79 SER A CA 1
ATOM 567 C C . SER A 1 79 ? 17.798 -6.675 -37.896 1.00 94.94 79 SER A C 1
ATOM 569 O O . SER A 1 79 ? 17.514 -5.692 -37.216 1.00 94.94 79 SER A O 1
ATOM 571 N N . TYR A 1 80 ? 18.633 -7.623 -37.468 1.00 95.38 80 TYR A N 1
ATOM 572 C CA . TYR A 1 80 ? 19.285 -7.551 -36.165 1.00 95.38 80 TYR A CA 1
ATOM 573 C C . TYR A 1 80 ? 20.132 -6.279 -36.020 1.00 95.38 80 TYR A C 1
ATOM 575 O O . TYR A 1 80 ? 21.064 -6.051 -36.793 1.00 95.38 80 TYR A O 1
ATOM 583 N N . ASP A 1 81 ? 19.852 -5.514 -34.966 1.00 94.69 81 ASP A N 1
ATOM 584 C CA . ASP A 1 81 ? 20.650 -4.371 -34.537 1.00 94.69 81 ASP A CA 1
ATOM 585 C C . ASP A 1 81 ? 21.052 -4.531 -33.066 1.00 94.69 81 ASP A C 1
ATOM 587 O O . ASP A 1 81 ? 20.228 -4.499 -32.148 1.00 94.69 81 ASP A O 1
ATOM 591 N N . LYS A 1 82 ? 22.360 -4.665 -32.836 1.00 95.06 82 LYS A N 1
ATOM 592 C CA . LYS A 1 82 ? 22.939 -4.760 -31.493 1.00 95.06 82 LYS A CA 1
ATOM 593 C C . LYS A 1 82 ? 22.620 -3.526 -30.641 1.00 95.06 82 LYS A C 1
ATOM 595 O O . LYS A 1 82 ? 22.476 -3.662 -29.429 1.00 95.06 82 LYS A O 1
ATOM 600 N N . THR A 1 83 ? 22.525 -2.344 -31.245 1.00 92.75 83 THR A N 1
ATOM 601 C CA . THR A 1 83 ? 22.253 -1.086 -30.536 1.00 92.75 83 THR A CA 1
ATOM 602 C C . THR A 1 83 ? 20.839 -1.091 -29.971 1.00 92.75 83 THR A C 1
ATOM 604 O O . THR A 1 83 ? 20.668 -0.890 -28.769 1.00 92.75 83 THR A O 1
ATOM 607 N N . ALA A 1 84 ? 19.843 -1.422 -30.798 1.00 93.25 84 ALA A N 1
ATOM 608 C CA . ALA A 1 84 ? 18.461 -1.593 -30.356 1.00 93.25 84 ALA A CA 1
ATOM 609 C C . ALA A 1 84 ? 18.340 -2.636 -29.227 1.00 93.25 84 ALA A C 1
ATOM 611 O O . ALA A 1 84 ? 17.703 -2.384 -28.201 1.00 93.25 84 ALA A O 1
ATOM 612 N N . VAL A 1 85 ? 19.027 -3.777 -29.363 1.00 95.38 85 VAL A N 1
ATOM 613 C CA . VAL A 1 85 ? 19.068 -4.815 -28.319 1.00 95.38 85 VAL A CA 1
ATOM 614 C C . VAL A 1 85 ? 19.708 -4.298 -27.025 1.00 95.38 85 VAL A C 1
ATOM 616 O O . VAL A 1 85 ? 19.205 -4.571 -25.937 1.00 95.38 85 VAL A O 1
ATOM 619 N N . GLN A 1 86 ? 20.784 -3.514 -27.102 1.00 95.44 86 GLN A N 1
ATOM 620 C CA . GLN A 1 86 ? 21.436 -2.956 -25.916 1.00 95.44 86 GLN A CA 1
ATOM 621 C C . GLN A 1 86 ? 20.547 -1.939 -25.178 1.00 95.44 86 GLN A C 1
ATOM 623 O O . GLN A 1 86 ? 20.571 -1.898 -23.941 1.00 95.44 86 GLN A O 1
ATOM 628 N N . SER A 1 87 ? 19.734 -1.160 -25.897 1.00 95.12 87 SER A N 1
ATOM 629 C CA . SER A 1 87 ? 18.739 -0.259 -25.295 1.00 95.12 87 SER A CA 1
ATOM 630 C C . SER A 1 87 ? 17.672 -1.041 -24.526 1.00 95.12 87 SER A C 1
ATOM 632 O O . SER A 1 87 ? 17.402 -0.727 -23.367 1.00 95.12 87 SER A O 1
ATOM 634 N N . LEU A 1 88 ? 17.151 -2.129 -25.110 1.00 96.00 88 LEU A N 1
ATOM 635 C CA . LEU A 1 88 ? 16.211 -3.039 -24.441 1.00 96.00 88 LEU A CA 1
ATOM 636 C C . LEU A 1 88 ? 16.802 -3.643 -23.161 1.00 96.00 88 LEU A C 1
ATOM 638 O O . LEU A 1 88 ? 16.145 -3.659 -22.121 1.00 96.00 88 LEU A O 1
ATOM 642 N N . VAL A 1 89 ? 18.053 -4.110 -23.215 1.00 97.06 89 VAL A N 1
ATOM 643 C CA . VAL A 1 89 ? 18.755 -4.661 -22.044 1.00 97.06 89 VAL A CA 1
ATOM 644 C C . VAL A 1 89 ? 18.901 -3.604 -20.949 1.00 97.06 89 VAL A C 1
ATOM 646 O O . VAL A 1 89 ? 18.660 -3.889 -19.776 1.00 97.06 89 VAL A O 1
ATOM 649 N N . THR A 1 90 ? 19.263 -2.377 -21.320 1.00 97.12 90 THR A N 1
ATOM 650 C CA . THR A 1 90 ? 19.411 -1.261 -20.375 1.00 97.12 90 THR A CA 1
ATOM 651 C C . THR A 1 90 ? 18.088 -0.940 -19.683 1.00 97.12 90 THR A C 1
ATOM 653 O O . THR A 1 90 ? 18.037 -0.903 -18.452 1.00 97.12 90 THR A O 1
ATOM 656 N N . LEU A 1 91 ? 17.009 -0.788 -20.455 1.00 97.94 91 LEU A N 1
ATOM 657 C CA . LEU A 1 91 ? 15.670 -0.522 -19.931 1.00 97.94 91 LEU A CA 1
ATOM 658 C C . LEU A 1 91 ? 15.168 -1.665 -19.039 1.00 97.94 91 LEU A C 1
ATOM 660 O O . LEU A 1 91 ? 14.667 -1.423 -17.944 1.00 97.94 91 LEU A O 1
ATOM 664 N N . SER A 1 92 ? 15.357 -2.919 -19.460 1.00 98.19 92 SER A N 1
ATOM 665 C CA . SER A 1 92 ? 14.948 -4.100 -18.690 1.00 98.19 92 SER A CA 1
ATOM 666 C C . SER A 1 92 ? 15.662 -4.184 -17.337 1.00 98.19 92 SER A C 1
ATOM 668 O O . SER A 1 92 ? 15.020 -4.399 -16.306 1.00 98.19 92 SER A O 1
ATOM 670 N N . ASN A 1 93 ? 16.975 -3.939 -17.311 1.00 98.25 93 ASN A N 1
ATOM 671 C CA . ASN A 1 93 ? 17.746 -3.906 -16.070 1.00 98.25 93 ASN A CA 1
ATOM 672 C C . ASN A 1 93 ? 17.315 -2.747 -15.159 1.00 98.25 93 ASN A C 1
ATOM 674 O O . ASN A 1 93 ? 17.176 -2.950 -13.951 1.00 98.25 93 ASN A O 1
ATOM 678 N N . GLY A 1 94 ? 17.054 -1.564 -15.727 1.00 98.12 94 GLY A N 1
ATOM 679 C CA . GLY A 1 94 ? 16.523 -0.413 -14.993 1.00 98.12 94 GLY A CA 1
ATOM 680 C C . GLY A 1 94 ? 15.165 -0.707 -14.351 1.00 98.12 94 GLY A C 1
ATOM 681 O O . GLY A 1 94 ? 14.991 -0.502 -13.150 1.00 98.12 94 GLY A O 1
ATOM 682 N N . ASN A 1 95 ? 14.236 -1.284 -15.116 1.00 98.25 95 ASN A N 1
ATOM 683 C CA . ASN A 1 95 ? 12.917 -1.690 -14.625 1.00 98.25 95 ASN A CA 1
ATOM 684 C C . ASN A 1 95 ? 13.020 -2.741 -13.517 1.00 98.25 95 ASN A C 1
ATOM 686 O O . ASN A 1 95 ? 12.372 -2.607 -12.481 1.00 98.25 95 ASN A O 1
ATOM 690 N N . LYS A 1 96 ? 13.865 -3.765 -13.689 1.00 98.19 96 LYS A N 1
ATOM 691 C CA . LYS A 1 96 ? 14.099 -4.784 -12.656 1.00 98.19 96 LYS A CA 1
ATOM 692 C C . LYS A 1 96 ? 14.611 -4.164 -11.355 1.00 98.19 96 LYS A C 1
ATOM 694 O O . LYS A 1 96 ? 14.135 -4.529 -10.282 1.00 98.19 96 LYS A O 1
ATOM 699 N N . ALA A 1 97 ? 15.561 -3.234 -11.445 1.00 97.88 97 ALA A N 1
ATOM 700 C CA . ALA A 1 97 ? 16.086 -2.535 -10.278 1.00 97.88 97 ALA A CA 1
ATOM 701 C C . ALA A 1 97 ? 14.992 -1.718 -9.570 1.00 97.88 97 ALA A C 1
ATOM 703 O O . ALA A 1 97 ? 14.837 -1.837 -8.355 1.00 97.88 97 ALA A O 1
ATOM 704 N N . ALA A 1 98 ? 14.191 -0.956 -10.321 1.00 98.38 98 ALA A N 1
ATOM 705 C CA . ALA A 1 98 ? 13.096 -0.167 -9.762 1.00 98.38 98 ALA A CA 1
ATOM 706 C C . ALA A 1 98 ? 12.013 -1.044 -9.111 1.00 98.38 98 ALA A C 1
ATOM 708 O O . ALA A 1 98 ? 11.586 -0.749 -7.998 1.00 98.38 98 ALA A O 1
ATOM 709 N N . ILE A 1 99 ? 11.614 -2.150 -9.747 1.00 98.31 99 IL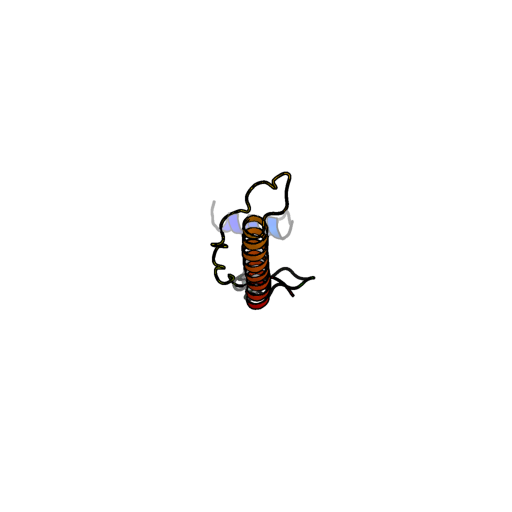E A N 1
ATOM 710 C CA . ILE A 1 99 ? 10.624 -3.093 -9.198 1.00 98.31 99 ILE A CA 1
ATOM 711 C C . ILE A 1 99 ? 11.119 -3.695 -7.882 1.00 98.31 99 ILE A C 1
ATOM 713 O O . ILE A 1 99 ? 10.382 -3.708 -6.897 1.00 98.31 99 ILE A O 1
ATOM 717 N N . ASN A 1 100 ? 12.372 -4.151 -7.833 1.00 98.19 100 ASN A N 1
ATOM 718 C CA . ASN A 1 100 ? 12.944 -4.689 -6.601 1.00 98.19 100 ASN A CA 1
ATOM 719 C C . ASN A 1 100 ? 12.987 -3.630 -5.491 1.00 98.19 100 ASN A C 1
ATOM 721 O O . ASN A 1 100 ? 12.622 -3.933 -4.358 1.00 98.19 100 ASN A O 1
ATOM 725 N N . ALA A 1 101 ? 13.350 -2.388 -5.823 1.00 98.25 101 ALA A N 1
ATOM 726 C CA . ALA A 1 101 ? 13.355 -1.284 -4.869 1.00 98.25 101 ALA A CA 1
ATOM 727 C C . ALA A 1 101 ? 11.947 -0.949 -4.345 1.00 98.25 101 ALA A C 1
ATOM 729 O O . ALA A 1 101 ? 11.792 -0.681 -3.155 1.00 98.25 101 ALA A O 1
ATOM 730 N N . VAL A 1 102 ? 10.914 -0.992 -5.199 1.00 98.44 102 VAL A N 1
ATOM 731 C CA . VAL A 1 102 ? 9.509 -0.851 -4.774 1.00 98.44 102 VAL A CA 1
ATOM 732 C C . VAL A 1 102 ? 9.150 -1.947 -3.776 1.00 98.44 102 VAL A C 1
ATOM 734 O O . VAL A 1 102 ? 8.658 -1.644 -2.692 1.00 98.44 102 VAL A O 1
ATOM 737 N N . ILE A 1 103 ? 9.424 -3.211 -4.109 1.00 98.31 103 ILE A N 1
ATOM 738 C CA . ILE A 1 103 ? 9.100 -4.353 -3.243 1.00 98.31 103 ILE A CA 1
ATOM 739 C C . ILE A 1 103 ? 9.799 -4.218 -1.888 1.00 98.31 103 ILE A C 1
ATOM 741 O O . ILE A 1 103 ? 9.160 -4.368 -0.849 1.00 98.31 103 ILE A O 1
ATOM 745 N N . GLU A 1 104 ? 11.093 -3.910 -1.888 1.00 98.31 104 GLU A N 1
ATOM 746 C CA . GLU A 1 104 ? 11.885 -3.748 -0.670 1.00 98.31 104 GLU A CA 1
ATOM 747 C C . GLU A 1 104 ? 11.341 -2.622 0.217 1.00 98.31 104 GLU A C 1
ATOM 749 O O . GLU A 1 104 ? 11.112 -2.827 1.409 1.00 98.31 104 GLU A O 1
ATOM 754 N N . LYS A 1 105 ? 11.055 -1.453 -0.363 1.00 98.38 105 LYS A N 1
ATOM 755 C CA . LYS A 1 105 ? 10.569 -0.287 0.386 1.00 98.38 105 LYS A CA 1
ATOM 756 C C . LYS A 1 105 ? 9.151 -0.470 0.915 1.00 98.38 105 LYS A C 1
ATOM 758 O O . LYS A 1 105 ? 8.862 -0.040 2.030 1.00 98.38 105 LYS A O 1
ATOM 763 N N . LEU A 1 106 ? 8.279 -1.146 0.168 1.00 98.44 106 LEU A N 1
ATOM 764 C CA . LEU A 1 106 ? 6.940 -1.498 0.648 1.00 98.44 106 LEU A CA 1
ATOM 765 C C . LEU A 1 106 ? 6.996 -2.528 1.785 1.00 98.44 106 LEU A C 1
ATOM 767 O O . LEU A 1 106 ? 6.237 -2.405 2.748 1.00 98.44 106 LEU A O 1
ATOM 771 N N . LYS A 1 107 ? 7.920 -3.496 1.723 1.00 97.81 107 LYS A N 1
ATOM 772 C CA . LYS A 1 107 ? 8.166 -4.439 2.825 1.00 97.81 107 LYS A CA 1
ATOM 773 C C . LYS A 1 107 ? 8.706 -3.734 4.066 1.00 97.81 107 LYS A C 1
ATOM 775 O O . LYS A 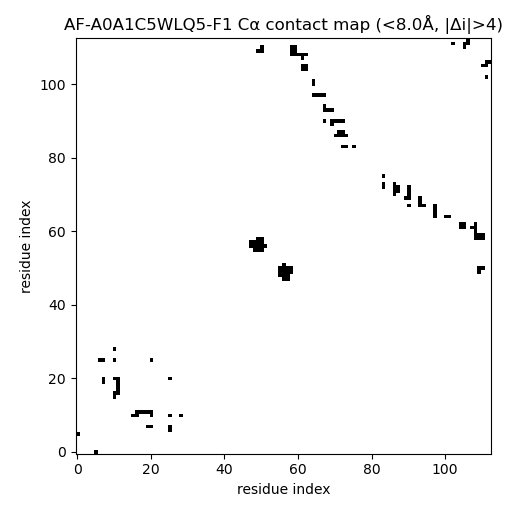1 107 ? 8.179 -3.931 5.157 1.00 97.81 107 LYS A O 1
ATOM 780 N N . ALA A 1 108 ? 9.688 -2.849 3.905 1.00 97.69 108 ALA A N 1
ATOM 781 C CA . ALA A 1 108 ? 10.252 -2.067 5.006 1.00 97.69 108 ALA A CA 1
ATOM 782 C C . ALA A 1 108 ? 9.203 -1.177 5.705 1.00 97.69 108 ALA A C 1
ATOM 784 O O . ALA A 1 108 ? 9.257 -0.985 6.920 1.00 97.69 108 ALA A O 1
ATOM 785 N N . ALA A 1 109 ? 8.218 -0.672 4.957 1.00 98.06 109 ALA A N 1
ATOM 786 C CA . ALA A 1 109 ? 7.110 0.126 5.485 1.00 98.06 109 ALA A CA 1
ATOM 787 C C . ALA A 1 109 ? 5.998 -0.696 6.170 1.00 98.06 109 ALA A C 1
ATOM 789 O O . ALA A 1 109 ? 5.065 -0.113 6.732 1.00 98.06 109 ALA A O 1
ATOM 790 N N . GLY A 1 110 ? 6.077 -2.031 6.127 1.00 97.38 110 GLY A N 1
ATOM 791 C CA . GLY A 1 110 ? 5.050 -2.933 6.652 1.00 97.38 110 GLY A CA 1
ATOM 792 C C . GLY A 1 110 ? 3.781 -2.996 5.797 1.00 97.38 110 GLY A C 1
ATOM 793 O O . GLY A 1 110 ? 2.733 -3.387 6.299 1.00 97.38 110 GLY A O 1
ATOM 794 N N . ILE A 1 111 ? 3.853 -2.585 4.526 1.00 98.00 111 ILE A N 1
ATOM 795 C CA . ILE A 1 111 ? 2.718 -2.602 3.587 1.00 98.00 111 ILE A CA 1
ATOM 796 C C . ILE A 1 111 ? 2.594 -3.977 2.916 1.00 98.00 111 ILE A C 1
ATOM 798 O O . ILE A 1 111 ? 1.492 -4.432 2.618 1.00 98.00 111 ILE A O 1
ATOM 802 N N . MET A 1 112 ? 3.726 -4.641 2.678 1.00 96.25 112 MET A N 1
ATOM 803 C CA . MET A 1 112 ? 3.808 -5.971 2.073 1.00 96.25 112 MET A CA 1
ATOM 804 C C . MET A 1 112 ? 4.633 -6.913 2.951 1.00 96.25 112 MET A C 1
ATOM 806 O O . MET A 1 112 ? 5.557 -6.470 3.630 1.00 96.25 112 MET A O 1
ATOM 810 N N . ALA A 1 113 ? 4.323 -8.210 2.898 1.00 88.94 113 ALA A N 1
ATOM 811 C CA . ALA A 1 113 ? 5.130 -9.272 3.505 1.00 88.94 113 ALA A CA 1
ATOM 812 C C . ALA A 1 113 ? 6.171 -9.822 2.519 1.00 88.94 113 ALA A C 1
ATOM 814 O O . ALA A 1 113 ? 5.906 -9.905 1.297 1.00 88.94 113 ALA A O 1
#